Protein AF-I1X3U6-F1 (afdb_monomer)

Solvent-accessible surface area (backbone atoms only — not comparable to full-atom values): 5429 Å² total; per-residue (Å²): 116,71,66,63,54,59,48,51,49,61,74,66,62,64,47,72,65,48,52,52,32,52,54,51,49,52,56,55,53,57,61,64,74,74,58,83,65,89,48,73,66,48,46,50,52,51,52,52,52,50,53,52,47,52,52,41,50,53,51,36,55,51,54,47,62,72,68,76,57,53,74,68,54,43,51,52,49,52,50,53,53,53,52,50,52,53,53,51,52,60,58,74,77,106

Nearest PDB structures (foldseek):
  7nfb-assembly1_B  TM=9.002E-01  e=5.351E-05  Homo sapiens
  5gtr-assembly1_A  TM=9.217E-01  e=1.335E-04  Homo sapiens
  5tn1-assembly1_A  TM=9.005E-01  e=1.419E-04  Homo sapiens
  5kce-assembly1_B  TM=8.931E-01  e=1.925E-04  Homo sapiens
  3q84-assembly2_G  TM=3.730E-01  e=1.804E+00  Homo sapiens

Mean predicted aligned error: 6.25 Å

Structure (mmCIF, N/CA/C/O backbone):
data_AF-I1X3U6-F1
#
_entry.id   AF-I1X3U6-F1
#
loop_
_atom_site.group_PDB
_atom_site.id
_atom_site.type_symbol
_atom_site.label_atom_id
_atom_site.label_alt_id
_atom_site.label_comp_id
_atom_site.label_asym_id
_atom_site.label_entity_id
_atom_site.label_seq_id
_atom_site.pdbx_PDB_ins_code
_atom_site.Cartn_x
_atom_site.Cartn_y
_atom_site.Cartn_z
_atom_site.occupancy
_atom_site.B_iso_or_equiv
_atom_site.auth_seq_id
_atom_site.auth_comp_id
_atom_site.auth_asym_id
_atom_site.auth_atom_id
_atom_site.pdbx_PDB_model_num
ATOM 1 N N . MET A 1 1 ? 5.995 -19.977 7.072 1.00 50.59 1 MET A N 1
ATOM 2 C CA . MET A 1 1 ? 6.039 -18.494 6.996 1.00 50.59 1 MET A CA 1
ATOM 3 C C . MET A 1 1 ? 4.830 -17.869 6.289 1.00 50.59 1 MET A C 1
ATOM 5 O O . MET A 1 1 ? 4.417 -16.800 6.717 1.00 50.59 1 MET A O 1
ATOM 9 N N . LEU A 1 2 ? 4.206 -18.519 5.293 1.00 48.56 2 LEU A N 1
ATOM 10 C CA . LEU A 1 2 ? 2.981 -18.024 4.625 1.00 48.56 2 LEU A CA 1
ATOM 11 C C . LEU A 1 2 ? 1.795 -17.752 5.581 1.00 48.56 2 LEU A C 1
ATOM 13 O O . LEU A 1 2 ? 1.077 -16.771 5.402 1.00 48.56 2 LEU A O 1
ATOM 17 N N . LEU A 1 3 ? 1.652 -18.551 6.648 1.00 47.41 3 LEU A N 1
ATOM 18 C CA . LEU A 1 3 ? 0.597 -18.400 7.665 1.00 47.41 3 LEU A CA 1
ATOM 19 C C . LEU A 1 3 ? 0.661 -17.068 8.442 1.00 47.41 3 LEU A C 1
ATOM 21 O O . LEU A 1 3 ? -0.378 -16.496 8.771 1.00 47.41 3 LEU A O 1
ATOM 25 N N . ALA A 1 4 ? 1.864 -16.539 8.698 1.00 56.81 4 ALA A N 1
ATOM 26 C CA . ALA A 1 4 ? 2.040 -15.269 9.411 1.00 56.81 4 ALA A CA 1
ATOM 27 C C . ALA A 1 4 ? 1.631 -14.065 8.547 1.00 56.81 4 ALA A C 1
ATOM 29 O O . ALA A 1 4 ? 1.101 -13.081 9.060 1.00 56.81 4 ALA A O 1
ATOM 30 N N . GLY A 1 5 ? 1.829 -14.171 7.226 1.00 56.88 5 GLY A N 1
ATOM 31 C CA . GLY A 1 5 ? 1.324 -13.198 6.262 1.00 56.88 5 GLY A CA 1
ATOM 32 C C . GLY A 1 5 ? -0.197 -13.135 6.329 1.00 56.88 5 GLY A C 1
ATOM 33 O O . GLY A 1 5 ? -0.749 -12.093 6.666 1.00 56.88 5 GLY A O 1
ATOM 34 N N . THR A 1 6 ? -0.878 -14.266 6.115 1.00 57.84 6 THR A N 1
ATOM 35 C CA . THR A 1 6 ? -2.351 -14.340 6.123 1.00 57.84 6 THR A CA 1
ATOM 36 C C . THR A 1 6 ? -2.989 -13.926 7.455 1.00 57.84 6 THR A C 1
ATOM 38 O O . THR A 1 6 ? -4.076 -13.348 7.437 1.00 57.84 6 THR A O 1
ATOM 41 N N . SER A 1 7 ? -2.322 -14.163 8.596 1.00 60.72 7 SER A N 1
ATOM 42 C CA . SER A 1 7 ? -2.786 -13.691 9.916 1.00 60.72 7 SER A CA 1
ATOM 43 C C . SER A 1 7 ? -2.816 -12.165 9.988 1.00 60.72 7 SER A C 1
ATOM 45 O O . SER A 1 7 ? -3.851 -11.585 10.307 1.00 60.72 7 SER A O 1
ATOM 47 N N . ARG A 1 8 ? -1.732 -11.498 9.563 1.00 68.19 8 ARG A N 1
ATOM 48 C CA . ARG A 1 8 ? -1.646 -10.028 9.557 1.00 68.19 8 ARG A CA 1
ATOM 49 C C . ARG A 1 8 ? -2.679 -9.369 8.643 1.00 68.19 8 ARG A C 1
ATOM 51 O O . ARG A 1 8 ? -3.219 -8.329 9.002 1.00 68.19 8 ARG A O 1
ATOM 58 N N . PHE A 1 9 ? -3.005 -9.973 7.495 1.00 72.12 9 PHE A N 1
ATOM 59 C CA . PHE A 1 9 ? -4.090 -9.475 6.632 1.00 72.12 9 PHE A CA 1
ATOM 60 C C . PHE A 1 9 ? -5.452 -9.500 7.344 1.00 72.12 9 PHE A C 1
ATOM 62 O O . PHE A 1 9 ? -6.243 -8.565 7.201 1.00 72.12 9 PHE A O 1
ATOM 69 N N . ARG A 1 10 ? -5.721 -10.557 8.121 1.00 73.50 10 ARG A N 1
ATOM 70 C CA . ARG A 1 10 ? -6.966 -10.711 8.885 1.00 73.50 10 ARG A CA 1
ATOM 71 C C . ARG A 1 10 ? -7.013 -9.773 10.095 1.00 73.50 10 ARG A C 1
ATOM 73 O O . ARG A 1 10 ? -8.051 -9.164 10.336 1.00 73.50 10 ARG A O 1
ATOM 80 N N . GLU A 1 11 ? -5.901 -9.615 10.807 1.00 78.25 11 GLU A N 1
ATOM 81 C CA . GLU A 1 11 ? -5.763 -8.701 11.953 1.00 78.25 11 GLU A CA 1
ATOM 82 C C . GLU A 1 11 ? -5.940 -7.231 11.550 1.00 78.25 11 GLU A C 1
ATOM 84 O O . GLU A 1 11 ? -6.637 -6.482 12.231 1.00 78.25 11 GLU A O 1
ATOM 89 N N . LEU A 1 12 ? -5.385 -6.825 10.402 1.00 79.19 12 LEU A N 1
ATOM 90 C CA . LEU A 1 12 ? -5.490 -5.451 9.893 1.00 79.19 12 LEU A CA 1
ATOM 91 C C . LEU A 1 12 ? -6.866 -5.104 9.301 1.00 79.19 12 LEU A C 1
ATOM 93 O O . LEU A 1 12 ? -7.098 -3.942 8.947 1.00 79.19 12 LEU A O 1
ATOM 97 N N . LYS A 1 13 ? -7.772 -6.090 9.185 1.00 84.88 13 LYS A N 1
ATOM 98 C CA . LYS A 1 13 ? -9.080 -5.956 8.523 1.00 84.88 13 LYS A CA 1
ATOM 99 C C . LYS A 1 13 ? -8.936 -5.248 7.174 1.00 84.88 13 LYS A C 1
ATOM 101 O O . LYS A 1 13 ? -9.526 -4.187 6.946 1.00 84.88 13 LYS A O 1
ATOM 106 N N . LEU A 1 14 ? -8.070 -5.799 6.321 1.00 86.62 14 LEU A N 1
ATOM 107 C CA . LEU A 1 14 ? -7.795 -5.209 5.016 1.00 86.62 14 LEU A CA 1
ATOM 108 C C . LEU A 1 14 ? -9.090 -5.058 4.215 1.00 86.62 14 LEU A C 1
ATOM 110 O O . LEU A 1 14 ? -9.851 -6.017 4.070 1.00 86.62 14 LEU A O 1
ATOM 114 N N . GLN A 1 15 ? -9.309 -3.865 3.681 1.00 91.62 15 GLN A N 1
ATOM 115 C CA . GLN A 1 15 ? -10.398 -3.610 2.753 1.00 91.62 15 GLN A CA 1
ATOM 116 C C . GLN A 1 15 ? -10.027 -4.120 1.361 1.00 91.62 15 GLN A C 1
ATOM 118 O O . GLN A 1 15 ? -8.854 -4.341 1.041 1.00 91.62 15 GLN A O 1
ATOM 123 N N . ARG A 1 16 ? -11.040 -4.332 0.519 1.00 90.88 16 ARG A N 1
ATOM 124 C CA . ARG A 1 16 ? -10.845 -4.888 -0.825 1.00 90.88 16 ARG A CA 1
ATOM 125 C C . ARG A 1 16 ? -9.952 -3.978 -1.667 1.00 90.88 16 ARG A C 1
ATOM 127 O O . ARG A 1 16 ? -9.055 -4.461 -2.351 1.00 90.88 16 ARG A O 1
ATOM 134 N N . GLU A 1 17 ? -10.188 -2.679 -1.586 1.00 92.31 17 GLU A N 1
ATOM 135 C CA . GLU A 1 17 ? -9.484 -1.631 -2.317 1.00 92.31 17 GLU A CA 1
ATOM 136 C C . GLU A 1 17 ? -8.003 -1.615 -1.928 1.00 92.31 17 GLU A C 1
ATOM 138 O O . GLU A 1 17 ? -7.124 -1.645 -2.788 1.00 92.31 17 GLU A O 1
ATOM 143 N N . GLU A 1 18 ? -7.721 -1.683 -0.627 1.00 92.94 18 GLU A N 1
ATOM 144 C CA . GLU A 1 18 ? -6.358 -1.747 -0.099 1.00 92.94 18 GLU A CA 1
ATOM 145 C C . GLU A 1 18 ? -5.659 -3.030 -0.533 1.00 92.94 18 GLU A C 1
ATOM 147 O O . GLU A 1 18 ? -4.510 -2.997 -0.961 1.00 92.94 18 GLU A O 1
ATOM 152 N N . TYR A 1 19 ? -6.359 -4.165 -0.477 1.00 91.25 19 TYR A N 1
ATOM 153 C CA . TYR A 1 19 ? -5.813 -5.448 -0.901 1.00 91.25 19 TYR A CA 1
ATOM 154 C C . TYR A 1 19 ? -5.398 -5.432 -2.376 1.00 91.25 19 TYR A C 1
ATOM 156 O O . TYR A 1 19 ? -4.299 -5.879 -2.710 1.00 91.25 19 TYR A O 1
ATOM 164 N N . VAL A 1 20 ? -6.240 -4.884 -3.256 1.00 93.31 20 VAL A N 1
ATOM 165 C CA . VAL A 1 20 ? -5.922 -4.751 -4.685 1.00 93.31 20 VAL A CA 1
ATOM 166 C C . VAL A 1 20 ? -4.726 -3.819 -4.895 1.00 93.31 20 VAL A C 1
ATOM 168 O O . VAL A 1 20 ? -3.812 -4.185 -5.637 1.00 93.31 20 VAL A O 1
ATOM 171 N N . CYS A 1 21 ? -4.672 -2.680 -4.194 1.00 94.19 21 CYS A N 1
ATOM 172 C CA . CYS A 1 21 ? -3.532 -1.762 -4.263 1.00 94.19 21 CYS A CA 1
ATOM 173 C C . CYS A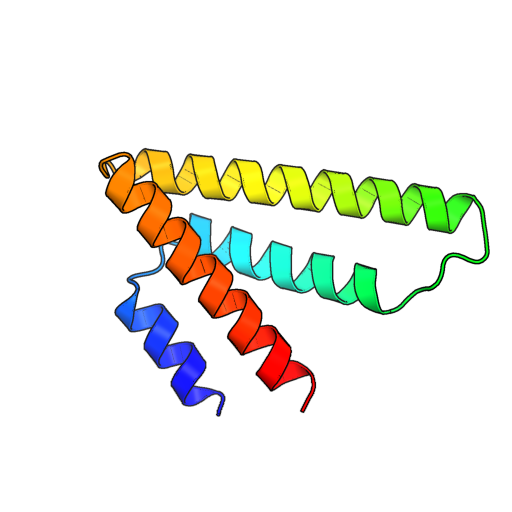 1 21 ? -2.231 -2.449 -3.833 1.00 94.19 21 CYS A C 1
ATOM 175 O O . CYS A 1 21 ? -1.231 -2.380 -4.543 1.00 94.19 21 CYS A O 1
ATOM 177 N N . LEU A 1 22 ? -2.241 -3.191 -2.723 1.00 91.94 22 LEU A N 1
ATOM 178 C CA . LEU A 1 22 ? -1.059 -3.914 -2.253 1.00 91.94 22 LEU A CA 1
ATOM 179 C C . LEU A 1 22 ? -0.609 -4.999 -3.234 1.00 91.94 22 LEU A C 1
ATOM 181 O O . LEU A 1 22 ? 0.588 -5.119 -3.491 1.00 91.94 22 LEU A O 1
ATOM 185 N N . LYS A 1 23 ? -1.537 -5.765 -3.825 1.00 90.81 23 LYS A N 1
ATOM 186 C CA . LYS A 1 23 ? -1.182 -6.738 -4.873 1.00 90.81 23 LYS A CA 1
ATOM 187 C C . LYS A 1 23 ? -0.530 -6.057 -6.077 1.00 90.81 23 LYS A C 1
ATOM 189 O O . LYS A 1 23 ? 0.468 -6.570 -6.581 1.00 90.81 23 LYS A O 1
ATOM 194 N N . ALA A 1 24 ? -1.067 -4.920 -6.520 1.00 92.56 24 ALA A N 1
ATOM 195 C CA . ALA A 1 24 ? -0.501 -4.151 -7.624 1.00 92.56 24 ALA A CA 1
ATOM 196 C C . ALA A 1 24 ? 0.896 -3.610 -7.278 1.00 92.56 24 ALA A C 1
ATOM 198 O O . ALA A 1 24 ? 1.821 -3.765 -8.071 1.00 92.56 24 ALA A O 1
ATOM 199 N N . MET A 1 25 ? 1.090 -3.073 -6.068 1.00 92.06 25 MET A N 1
ATOM 200 C CA . MET A 1 25 ? 2.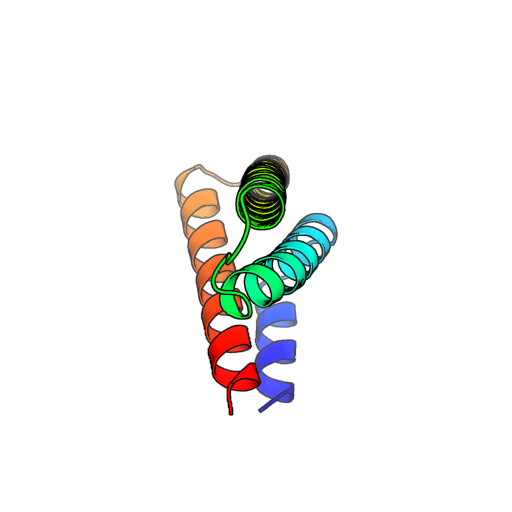402 -2.619 -5.596 1.00 92.06 25 MET A CA 1
ATOM 201 C C . MET A 1 25 ? 3.431 -3.751 -5.561 1.00 92.06 25 MET A C 1
ATOM 203 O O . MET A 1 25 ? 4.577 -3.529 -5.946 1.00 92.06 25 MET A O 1
ATOM 207 N N . ILE A 1 26 ? 3.056 -4.955 -5.116 1.00 89.00 26 ILE A N 1
ATOM 208 C CA . ILE A 1 26 ? 3.950 -6.126 -5.109 1.00 89.00 26 ILE A CA 1
ATOM 209 C C . ILE A 1 26 ? 4.357 -6.492 -6.540 1.00 89.00 26 ILE A C 1
ATOM 211 O O . ILE A 1 26 ? 5.549 -6.634 -6.819 1.00 89.00 26 ILE A O 1
ATOM 215 N N . LEU A 1 27 ? 3.382 -6.589 -7.451 1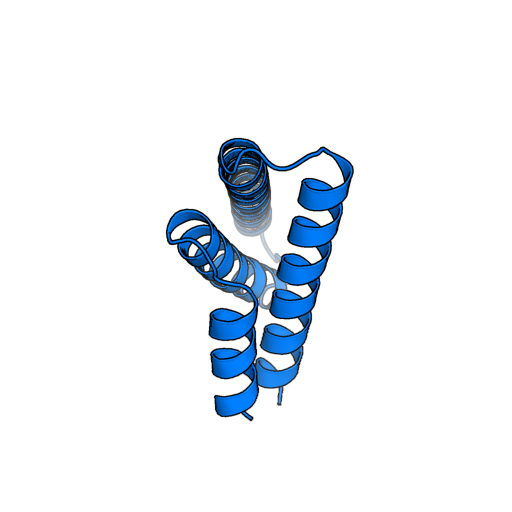.00 88.44 27 LEU A N 1
ATOM 216 C CA . LEU A 1 27 ? 3.624 -6.901 -8.858 1.00 88.44 27 LEU A CA 1
ATOM 217 C C . LEU A 1 27 ? 4.565 -5.871 -9.500 1.00 88.44 27 LEU A C 1
ATOM 219 O O . LEU A 1 27 ? 5.592 -6.243 -10.061 1.00 88.44 27 LEU A O 1
ATOM 223 N N . LEU A 1 28 ? 4.269 -4.577 -9.365 1.00 87.31 28 LEU A N 1
ATOM 224 C CA . LEU A 1 28 ? 5.059 -3.503 -9.975 1.00 87.31 28 LEU A CA 1
ATOM 225 C C . LEU A 1 28 ? 6.472 -3.401 -9.375 1.00 87.31 28 LEU A C 1
ATOM 227 O O . LEU A 1 28 ? 7.443 -3.312 -10.123 1.00 87.31 28 LEU A O 1
ATOM 231 N N . ASN A 1 29 ? 6.621 -3.487 -8.046 1.00 82.19 29 ASN A N 1
ATOM 232 C CA . ASN A 1 29 ? 7.938 -3.410 -7.397 1.00 82.19 29 ASN A CA 1
ATOM 233 C C . ASN A 1 29 ? 8.858 -4.581 -7.769 1.00 82.19 29 ASN A C 1
ATOM 235 O O . ASN A 1 29 ? 10.064 -4.385 -7.883 1.00 82.19 29 ASN A O 1
ATOM 239 N N . SER A 1 30 ? 8.316 -5.788 -7.961 1.00 74.81 30 SER A N 1
ATOM 240 C CA . SER A 1 30 ? 9.127 -6.952 -8.350 1.00 74.81 30 SER A CA 1
ATOM 241 C C . SER A 1 30 ? 9.764 -6.794 -9.740 1.00 74.81 30 SER A C 1
ATOM 243 O O . SER A 1 30 ? 10.927 -7.145 -9.930 1.00 74.81 30 SER A O 1
ATOM 245 N N . ASN A 1 31 ? 9.047 -6.175 -10.683 1.00 70.31 31 ASN A N 1
ATOM 246 C CA . ASN A 1 31 ? 9.548 -5.892 -12.030 1.00 70.31 31 ASN A CA 1
ATOM 247 C C . ASN A 1 31 ? 10.606 -4.775 -12.036 1.00 70.31 31 ASN A C 1
ATOM 249 O O . ASN A 1 31 ? 11.557 -4.827 -12.806 1.00 70.31 31 ASN A O 1
ATOM 253 N N . LEU A 1 32 ? 10.498 -3.789 -11.138 1.00 73.69 32 LEU A N 1
ATOM 254 C CA . LEU A 1 32 ? 11.481 -2.703 -11.025 1.00 73.69 32 LEU A CA 1
ATOM 255 C C . LEU A 1 32 ? 12.853 -3.169 -10.499 1.00 73.69 32 LEU A C 1
ATOM 257 O O . LEU A 1 32 ? 13.867 -2.537 -10.799 1.00 73.69 32 LEU A O 1
ATOM 261 N N . CYS A 1 33 ? 12.898 -4.247 -9.710 1.00 63.19 33 CYS A N 1
ATOM 262 C CA . CYS A 1 33 ? 14.129 -4.761 -9.098 1.00 63.19 33 CYS A CA 1
ATOM 263 C C . CYS A 1 33 ? 14.936 -5.716 -9.994 1.00 63.19 33 CYS A C 1
ATOM 265 O O . CYS A 1 33 ? 16.075 -6.020 -9.650 1.00 63.19 33 CYS A O 1
ATOM 267 N N . THR A 1 34 ? 14.378 -6.205 -11.104 1.00 63.28 34 THR A N 1
ATOM 268 C CA . THR A 1 34 ? 14.980 -7.294 -11.900 1.00 63.28 34 THR A CA 1
ATOM 269 C C . THR A 1 34 ? 15.750 -6.832 -13.140 1.00 63.28 34 THR A C 1
ATOM 271 O O . THR A 1 34 ? 16.505 -7.624 -13.696 1.00 63.28 34 THR A O 1
ATOM 274 N N . SER A 1 35 ? 15.644 -5.564 -13.551 1.00 60.72 35 SER A N 1
ATOM 275 C CA . SER A 1 35 ? 16.282 -5.064 -14.779 1.00 60.72 35 SER A CA 1
ATOM 276 C C . SER A 1 35 ? 17.143 -3.815 -14.544 1.00 60.72 35 SER A C 1
ATOM 278 O O . SER A 1 35 ? 16.632 -2.748 -14.177 1.00 60.72 35 SER A O 1
ATOM 280 N N . SER A 1 36 ? 18.448 -3.909 -14.821 1.00 70.19 36 SER A N 1
ATOM 281 C CA . SER A 1 36 ? 19.257 -2.730 -15.151 1.00 70.19 36 SER A CA 1
ATOM 282 C C . SER A 1 36 ? 18.895 -2.315 -16.581 1.00 70.19 36 SER A C 1
ATOM 284 O O . SER A 1 36 ? 19.090 -3.138 -17.475 1.00 70.19 36 SER A O 1
ATOM 286 N N . PRO A 1 37 ? 18.358 -1.109 -16.825 1.00 69.50 37 PRO A N 1
ATOM 287 C CA . PRO A 1 37 ? 18.029 -0.687 -18.182 1.00 69.50 37 PRO A CA 1
ATOM 288 C C . PRO A 1 37 ? 19.319 -0.589 -19.006 1.00 69.50 37 PRO A C 1
ATOM 290 O O . PRO A 1 37 ? 20.254 0.108 -18.612 1.00 69.50 37 PRO A O 1
ATOM 293 N N . GLN A 1 38 ? 19.375 -1.316 -20.117 1.00 77.12 38 GLN A N 1
ATOM 294 C CA . GLN A 1 38 ? 20.483 -1.325 -21.074 1.00 77.12 38 GLN A CA 1
ATOM 295 C C . GLN A 1 38 ? 20.168 -0.449 -22.295 1.00 77.12 38 GLN A C 1
ATOM 297 O O . GLN A 1 38 ? 21.080 -0.018 -22.999 1.00 77.12 38 GLN A O 1
ATOM 302 N N . THR A 1 39 ? 18.887 -0.138 -22.520 1.00 84.75 39 THR A N 1
ATOM 303 C CA . THR A 1 39 ? 18.398 0.684 -23.637 1.00 84.75 39 THR A CA 1
ATOM 304 C C . THR A 1 39 ? 17.535 1.865 -23.171 1.00 84.75 39 THR A C 1
ATOM 306 O O . THR A 1 39 ? 16.991 1.881 -22.064 1.00 84.75 39 THR A O 1
ATOM 309 N N . ALA A 1 40 ? 17.386 2.879 -24.032 1.00 84.88 40 ALA A N 1
ATOM 310 C CA . ALA A 1 40 ? 16.531 4.040 -23.759 1.00 84.88 40 ALA A CA 1
ATOM 311 C C . ALA A 1 40 ? 15.042 3.658 -23.621 1.00 84.88 40 ALA A C 1
ATOM 313 O O . ALA A 1 40 ? 14.331 4.228 -22.795 1.00 84.88 40 ALA A O 1
ATOM 314 N N . GLU A 1 41 ? 14.589 2.658 -24.378 1.00 86.50 41 GLU A N 1
ATOM 315 C CA . GLU A 1 41 ? 13.218 2.137 -24.330 1.00 86.50 41 GLU A CA 1
ATOM 316 C C . GLU A 1 41 ? 12.918 1.443 -22.992 1.00 86.50 41 GLU A C 1
ATOM 318 O O . GLU A 1 41 ? 11.850 1.639 -22.409 1.00 86.50 41 GLU A O 1
ATOM 323 N N . GLU A 1 42 ? 13.878 0.688 -22.449 1.00 84.62 42 GLU A N 1
ATOM 324 C CA . GLU A 1 42 ? 13.773 0.083 -21.115 1.00 84.62 42 GLU A CA 1
ATOM 325 C C . GLU A 1 42 ? 13.765 1.131 -19.998 1.00 84.62 42 GLU A C 1
ATOM 327 O O . GLU A 1 42 ? 13.070 0.980 -18.991 1.00 84.62 42 GLU A O 1
ATOM 332 N N . LEU A 1 43 ? 14.515 2.222 -20.165 1.00 86.19 43 LEU A N 1
ATOM 333 C CA . LEU A 1 43 ? 14.468 3.335 -19.223 1.00 86.19 43 LEU A CA 1
ATOM 334 C C . LEU A 1 43 ? 13.095 4.026 -19.255 1.00 86.19 43 LEU A C 1
ATOM 336 O O . LEU A 1 43 ? 12.534 4.347 -18.205 1.00 86.19 43 LEU A O 1
ATOM 340 N N . GLU A 1 44 ? 12.522 4.225 -20.443 1.00 88.81 44 GLU A N 1
ATOM 341 C CA . GLU A 1 44 ? 11.183 4.793 -20.595 1.00 88.81 44 GLU A CA 1
ATOM 342 C C . GLU A 1 44 ? 10.100 3.874 -20.009 1.00 88.81 44 GLU A C 1
ATOM 344 O O . GLU A 1 44 ? 9.213 4.343 -19.289 1.00 88.81 44 GLU A O 1
ATOM 349 N N . SER A 1 45 ? 10.175 2.564 -20.258 1.00 88.06 45 SER A N 1
ATOM 350 C CA . SER A 1 45 ? 9.233 1.593 -19.694 1.00 88.06 45 SER A CA 1
ATOM 351 C C . SER A 1 45 ? 9.320 1.550 -18.165 1.00 88.06 45 SER A C 1
ATOM 353 O O . SER A 1 45 ? 8.289 1.594 -17.489 1.00 88.06 45 SER A O 1
ATOM 355 N N . ARG A 1 46 ? 10.532 1.603 -17.599 1.00 88.12 46 ARG A N 1
ATOM 356 C CA . ARG A 1 46 ? 10.753 1.736 -16.154 1.00 88.12 46 ARG A CA 1
ATOM 357 C C . ARG A 1 46 ? 10.136 3.016 -15.594 1.00 88.12 46 ARG A C 1
ATOM 359 O O . ARG A 1 46 ? 9.479 2.968 -14.556 1.00 88.12 46 ARG A O 1
ATOM 366 N N . ASN A 1 47 ? 10.283 4.146 -16.283 1.00 89.75 47 ASN A N 1
ATOM 367 C CA . ASN A 1 47 ? 9.648 5.403 -15.877 1.00 89.75 47 ASN A CA 1
ATOM 368 C C . ASN A 1 47 ? 8.114 5.311 -15.904 1.00 89.75 47 ASN A C 1
ATOM 370 O O . ASN A 1 47 ? 7.454 5.824 -15.001 1.00 89.75 47 ASN A O 1
ATOM 374 N N . LYS A 1 48 ? 7.530 4.622 -16.894 1.00 91.44 48 LYS A N 1
ATOM 375 C CA . LYS A 1 48 ? 6.082 4.345 -16.932 1.00 91.44 48 LYS A CA 1
ATOM 376 C C . LYS A 1 48 ? 5.647 3.483 -15.743 1.00 91.44 48 LYS A C 1
ATOM 378 O O . LYS A 1 48 ? 4.640 3.797 -15.115 1.00 91.44 48 LYS A O 1
ATOM 383 N N . LEU A 1 49 ? 6.418 2.451 -15.393 1.00 91.62 49 LEU A N 1
ATOM 384 C CA . LEU A 1 49 ? 6.146 1.606 -14.223 1.00 91.62 49 LEU A CA 1
ATOM 385 C C . LEU A 1 49 ? 6.201 2.390 -12.906 1.00 91.62 49 LEU A C 1
ATOM 387 O O . LEU A 1 49 ? 5.345 2.180 -12.051 1.00 91.62 49 LEU A O 1
ATOM 391 N N . LEU A 1 50 ? 7.158 3.311 -12.750 1.00 91.06 50 LEU A N 1
ATOM 392 C CA . LEU A 1 50 ? 7.232 4.184 -11.573 1.00 91.06 50 LEU A CA 1
ATOM 393 C C . LEU A 1 50 ? 5.990 5.078 -11.453 1.00 91.06 50 LEU A C 1
ATOM 395 O O . LEU A 1 50 ? 5.370 5.108 -10.398 1.00 91.06 50 LEU A O 1
ATOM 399 N N . ARG A 1 51 ? 5.543 5.701 -12.552 1.00 94.56 51 ARG A N 1
ATOM 400 C CA . ARG A 1 51 ? 4.307 6.510 -12.554 1.00 94.56 51 ARG A CA 1
ATOM 401 C C . ARG A 1 51 ? 3.057 5.693 -12.222 1.00 94.56 51 ARG A C 1
ATOM 403 O O . ARG A 1 51 ? 2.148 6.187 -11.556 1.00 94.56 51 ARG A O 1
ATOM 410 N N . LEU A 1 52 ? 2.992 4.444 -12.691 1.00 95.31 52 LEU A N 1
ATOM 411 C CA . LEU A 1 52 ? 1.910 3.528 -12.323 1.00 95.31 52 LEU A CA 1
ATOM 412 C C . LEU A 1 52 ? 1.953 3.194 -10.832 1.00 95.31 52 LEU A C 1
ATOM 414 O O . LEU A 1 52 ? 0.904 3.142 -10.196 1.00 95.31 52 LEU A O 1
ATOM 418 N N . LEU A 1 53 ? 3.145 2.993 -10.266 1.00 93.56 53 LEU A N 1
ATOM 419 C CA . LEU A 1 53 ? 3.300 2.761 -8.835 1.00 93.56 53 LEU A CA 1
ATOM 420 C C . LEU A 1 53 ? 2.822 3.971 -8.022 1.00 93.56 53 LEU A C 1
ATOM 422 O O . LEU A 1 53 ? 2.050 3.774 -7.087 1.00 93.56 53 LEU A O 1
ATOM 426 N N . ASP A 1 54 ? 3.199 5.190 -8.417 1.00 94.75 54 ASP A N 1
ATOM 427 C CA . ASP A 1 54 ? 2.724 6.429 -7.783 1.00 94.75 54 ASP A CA 1
ATOM 428 C C . ASP A 1 54 ? 1.192 6.521 -7.829 1.00 94.75 54 ASP A C 1
ATOM 430 O O . ASP A 1 54 ? 0.546 6.729 -6.806 1.00 94.75 54 ASP A O 1
ATOM 434 N N . SER A 1 55 ? 0.588 6.216 -8.981 1.00 97.00 55 SER A N 1
ATOM 435 C CA . SER A 1 55 ? -0.876 6.207 -9.133 1.00 97.00 55 SER A CA 1
ATOM 436 C C . SER A 1 55 ? -1.562 5.185 -8.212 1.00 97.00 55 SER A C 1
ATOM 438 O O . SER A 1 55 ? -2.651 5.429 -7.693 1.00 97.00 55 SER A O 1
ATOM 440 N N . VAL A 1 56 ? -0.939 4.022 -7.990 1.00 96.12 56 VAL A N 1
ATOM 441 C CA . VAL A 1 56 ? -1.446 3.004 -7.055 1.00 96.12 56 VAL A CA 1
ATOM 442 C C . VAL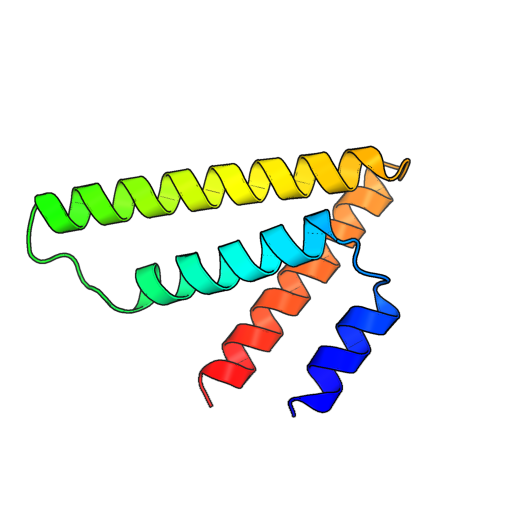 A 1 56 ? -1.281 3.458 -5.598 1.00 96.12 56 VAL A C 1
ATOM 444 O O . VAL A 1 56 ? -2.134 3.141 -4.767 1.00 96.12 56 VAL A O 1
ATOM 447 N N . ILE A 1 57 ? -0.219 4.203 -5.273 1.00 94.69 57 ILE A N 1
ATOM 448 C CA . ILE A 1 57 ? -0.034 4.818 -3.949 1.00 94.69 57 ILE A CA 1
ATOM 449 C C . ILE A 1 57 ? -1.133 5.852 -3.696 1.00 94.69 57 ILE A C 1
ATOM 451 O O . ILE A 1 57 ? -1.789 5.782 -2.656 1.00 94.69 57 ILE A O 1
ATOM 455 N N . ASP A 1 58 ? -1.404 6.731 -4.659 1.00 96.31 58 ASP A N 1
ATOM 456 C CA . ASP A 1 58 ? -2.474 7.727 -4.557 1.00 96.31 58 ASP A CA 1
ATOM 457 C C . ASP A 1 58 ? -3.846 7.066 -4.370 1.00 96.31 58 ASP A C 1
ATOM 459 O O . ASP A 1 58 ? -4.621 7.460 -3.496 1.00 96.31 58 ASP A O 1
ATOM 463 N N . ALA A 1 59 ? -4.130 6.000 -5.128 1.00 96.50 59 ALA A N 1
ATOM 464 C CA . ALA A 1 59 ? -5.363 5.228 -4.984 1.00 96.50 59 ALA A CA 1
ATOM 465 C C . ALA A 1 59 ? -5.490 4.573 -3.598 1.00 96.50 59 ALA A C 1
ATOM 467 O O . ALA A 1 59 ? -6.584 4.547 -3.029 1.00 96.50 59 ALA A O 1
ATOM 468 N N . LEU A 1 60 ? -4.386 4.078 -3.027 1.00 95.38 60 LEU A N 1
ATOM 469 C CA . LEU A 1 60 ? -4.372 3.506 -1.681 1.00 95.38 60 LEU A CA 1
ATOM 470 C C . LEU A 1 60 ? -4.649 4.572 -0.614 1.00 95.38 60 LEU A C 1
ATOM 472 O O . LEU A 1 60 ? -5.473 4.350 0.274 1.00 95.38 60 LEU A O 1
ATOM 476 N N . VAL A 1 61 ? -3.981 5.726 -0.704 1.00 95.38 61 VAL A N 1
ATOM 477 C CA . VAL A 1 61 ? -4.198 6.862 0.207 1.00 95.38 61 VAL A CA 1
ATOM 478 C C . VAL A 1 61 ? -5.649 7.329 0.121 1.00 95.38 61 VAL A C 1
ATOM 480 O O . VAL A 1 61 ? -6.306 7.513 1.148 1.00 95.38 61 VAL A O 1
ATOM 483 N N . TRP A 1 62 ? -6.184 7.442 -1.096 1.00 95.31 62 TRP A N 1
ATOM 484 C CA . TRP A 1 62 ? -7.582 7.781 -1.313 1.00 95.31 62 TRP A CA 1
ATOM 485 C C . TRP A 1 62 ? -8.519 6.745 -0.682 1.00 95.31 62 TRP A C 1
ATOM 487 O O . TRP A 1 62 ? -9.395 7.129 0.089 1.00 95.31 62 TRP A O 1
ATOM 497 N N . ALA A 1 63 ? -8.309 5.445 -0.911 1.00 94.50 63 ALA A N 1
ATOM 498 C CA . ALA A 1 63 ? -9.122 4.384 -0.312 1.00 94.50 63 ALA A CA 1
ATOM 499 C C . ALA A 1 63 ? -9.129 4.450 1.226 1.00 94.50 63 ALA A C 1
ATOM 501 O O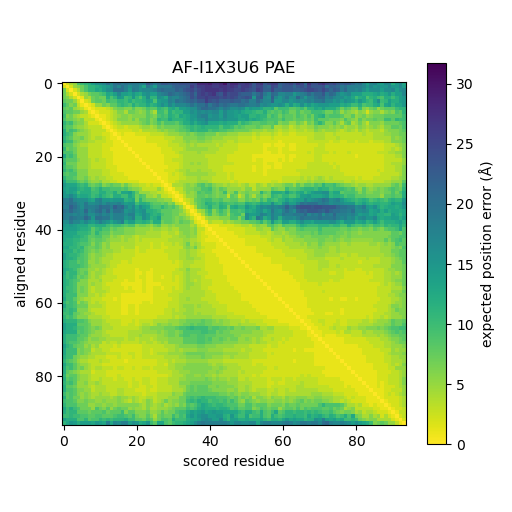 . ALA A 1 63 ? -10.187 4.332 1.841 1.00 94.50 63 ALA A O 1
ATOM 502 N N . ILE A 1 64 ? -7.976 4.720 1.846 1.00 93.88 64 ILE A N 1
ATOM 503 C CA . ILE A 1 64 ? -7.850 4.893 3.300 1.00 93.88 64 ILE A CA 1
ATOM 504 C C . ILE A 1 64 ? -8.608 6.134 3.783 1.00 93.88 64 ILE A C 1
ATOM 506 O O . ILE A 1 64 ? -9.297 6.074 4.804 1.00 93.88 64 ILE A O 1
ATOM 510 N N . SER A 1 65 ? -8.547 7.242 3.040 1.00 93.62 65 SER A N 1
ATOM 511 C CA . SER A 1 65 ? -9.288 8.465 3.381 1.00 93.62 65 SER A CA 1
ATOM 512 C C . SER A 1 65 ? -10.809 8.250 3.410 1.00 93.62 65 SER A C 1
ATOM 514 O O . SER A 1 65 ? -11.522 8.909 4.166 1.00 93.62 65 SER A O 1
ATOM 516 N N . LYS A 1 66 ? -11.320 7.278 2.638 1.00 93.56 66 LYS A N 1
ATOM 517 C CA . LYS A 1 66 ? -12.751 6.939 2.578 1.00 93.56 66 LYS A CA 1
ATOM 518 C C . LYS A 1 66 ? -13.239 6.118 3.776 1.00 93.56 66 LYS A C 1
ATOM 520 O O . LYS A 1 66 ? -14.446 5.936 3.909 1.00 93.56 66 LYS A O 1
ATOM 525 N N . LEU A 1 67 ? -12.346 5.667 4.661 1.00 90.31 67 LEU A N 1
ATOM 526 C CA . LEU A 1 67 ? -12.685 4.852 5.836 1.00 90.31 67 LEU A CA 1
ATOM 527 C C . LEU A 1 67 ? -13.215 5.660 7.031 1.00 90.31 67 LEU A C 1
ATOM 529 O O . LEU A 1 67 ? -13.553 5.069 8.052 1.00 90.31 67 LEU A O 1
ATOM 533 N 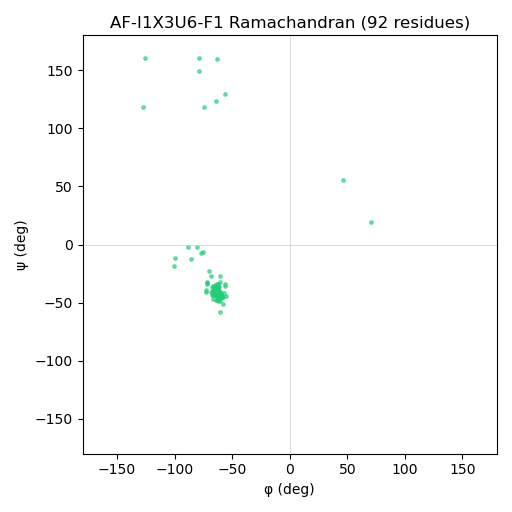N . GLY A 1 68 ? -13.277 6.993 6.930 1.00 91.25 68 GLY A N 1
ATOM 534 C CA . GLY A 1 68 ? -13.744 7.854 8.025 1.00 91.25 68 GLY A CA 1
ATOM 535 C C . GLY A 1 68 ? -12.770 7.943 9.207 1.00 91.25 68 GLY A C 1
ATOM 536 O O . GLY A 1 68 ? -13.175 8.300 10.308 1.00 91.25 68 GLY A O 1
ATOM 537 N N . LEU A 1 69 ? -11.498 7.604 8.983 1.00 91.38 69 LEU A N 1
ATOM 538 C CA . LEU A 1 69 ? -10.423 7.665 9.973 1.00 91.38 69 LEU A CA 1
ATOM 539 C C . LEU A 1 69 ? -9.915 9.102 10.157 1.00 91.38 69 LEU A C 1
ATOM 541 O O . LEU A 1 69 ? -9.862 9.876 9.196 1.00 91.38 69 LEU A O 1
ATOM 545 N N . SER A 1 70 ? -9.450 9.436 11.361 1.00 94.38 70 SER A N 1
ATOM 546 C CA . SER A 1 70 ? -8.688 10.667 11.605 1.00 94.38 70 SER A CA 1
ATOM 547 C C . SER A 1 70 ? -7.362 10.669 10.831 1.00 94.38 70 SER A C 1
ATOM 549 O O . SER A 1 70 ? -6.834 9.617 10.469 1.00 94.38 70 SER A O 1
ATOM 551 N N . ALA A 1 71 ? -6.764 11.842 10.606 1.00 91.19 71 ALA A N 1
ATOM 552 C CA . ALA A 1 71 ? -5.488 11.949 9.886 1.00 91.19 71 ALA A CA 1
ATOM 553 C C . ALA A 1 71 ? -4.355 11.115 10.527 1.00 91.19 71 ALA A C 1
ATOM 555 O O . ALA A 1 71 ? -3.532 10.515 9.828 1.00 91.19 71 ALA A O 1
ATOM 556 N N . GLN A 1 72 ? -4.339 11.024 11.861 1.00 93.69 72 GLN A N 1
ATOM 557 C CA . GLN A 1 72 ? -3.375 10.207 12.598 1.00 93.69 72 GLN A CA 1
ATOM 558 C C . GLN A 1 72 ? -3.597 8.707 12.349 1.00 93.69 72 GLN A C 1
ATOM 560 O O . GLN A 1 72 ? -2.642 7.976 12.089 1.00 93.69 72 GLN A O 1
ATOM 565 N N . GLU A 1 73 ? -4.849 8.248 12.363 1.00 93.56 73 GLU A N 1
ATOM 566 C CA . GLU A 1 73 ? -5.197 6.853 12.073 1.00 93.56 73 GLU A CA 1
ATOM 567 C C . GLU A 1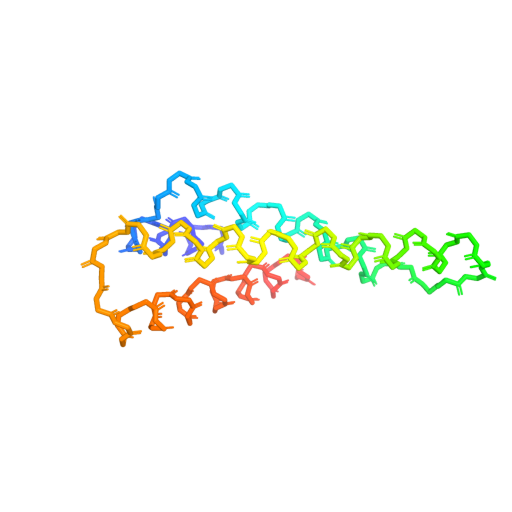 73 ? -4.932 6.478 10.611 1.00 93.56 73 GLU A C 1
ATOM 569 O O . GLU A 1 73 ? -4.463 5.373 10.344 1.00 93.56 73 GLU A O 1
ATOM 574 N N . GLN A 1 74 ? -5.166 7.393 9.664 1.00 92.94 74 GLN A N 1
ATOM 575 C CA . GLN A 1 74 ? -4.816 7.189 8.254 1.00 92.94 74 GLN A CA 1
ATOM 576 C C . GLN A 1 74 ? -3.305 6.987 8.086 1.00 92.94 74 GLN A C 1
ATOM 578 O O . GLN A 1 74 ? -2.872 6.046 7.418 1.00 92.94 74 GLN A O 1
ATOM 583 N N . THR A 1 75 ? -2.500 7.817 8.757 1.00 92.50 75 THR A N 1
ATOM 584 C CA . THR A 1 75 ? -1.032 7.714 8.745 1.00 92.50 75 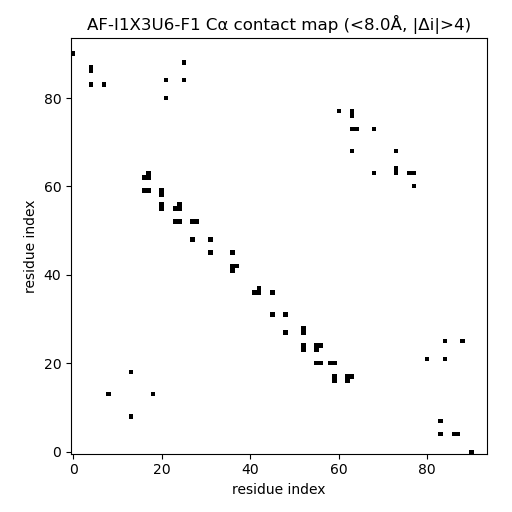THR A CA 1
ATOM 585 C C . THR A 1 75 ? -0.565 6.394 9.361 1.00 92.50 75 THR A C 1
ATOM 587 O O . THR A 1 75 ? 0.276 5.698 8.790 1.00 92.50 75 THR A O 1
ATOM 590 N N . LEU A 1 76 ? -1.153 6.001 10.495 1.00 94.06 76 LEU A N 1
ATOM 591 C CA . LEU A 1 76 ? -0.854 4.725 11.143 1.00 94.06 76 LEU A CA 1
ATOM 592 C C . LEU A 1 76 ? -1.214 3.536 10.241 1.00 94.06 76 LEU A C 1
ATOM 594 O O . LEU A 1 76 ? -0.434 2.592 10.111 1.00 94.06 76 LEU A O 1
ATOM 598 N N . ARG 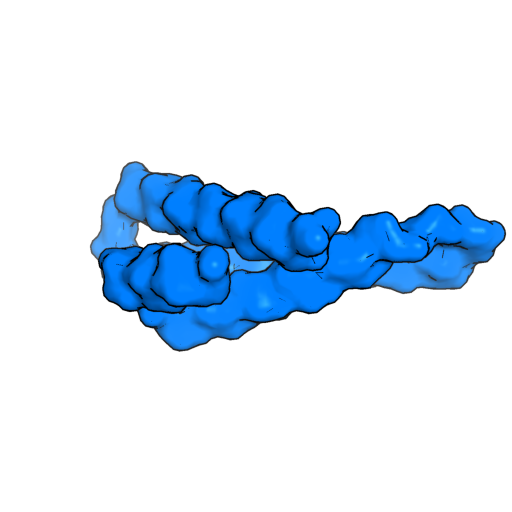A 1 77 ? -2.373 3.592 9.575 1.00 93.12 77 ARG A N 1
ATOM 599 C CA . ARG A 1 77 ? -2.824 2.555 8.645 1.00 93.12 77 ARG A CA 1
ATOM 600 C C . ARG A 1 77 ? -1.876 2.422 7.458 1.00 93.12 77 ARG A C 1
ATOM 602 O O . ARG A 1 77 ? -1.444 1.309 7.171 1.00 93.12 77 ARG A O 1
ATOM 609 N N . LEU A 1 78 ? -1.469 3.532 6.841 1.00 92.25 78 LEU A N 1
ATOM 610 C CA . LEU A 1 78 ? -0.433 3.540 5.801 1.00 92.25 78 LEU A CA 1
ATOM 611 C C . LEU A 1 78 ? 0.878 2.903 6.294 1.00 92.25 78 LEU A C 1
ATOM 613 O O . LEU A 1 78 ? 1.455 2.062 5.599 1.00 92.25 78 LEU A O 1
ATOM 617 N N . GLY A 1 79 ? 1.316 3.231 7.513 1.00 91.56 79 GLY A N 1
ATOM 618 C CA . GLY A 1 79 ? 2.492 2.622 8.143 1.00 91.56 79 GLY A CA 1
ATOM 619 C C . GLY A 1 79 ? 2.369 1.102 8.299 1.00 91.56 79 GLY A C 1
ATOM 620 O O . GLY A 1 79 ? 3.279 0.351 7.949 1.00 91.56 79 GLY A O 1
ATOM 621 N N . HIS A 1 80 ? 1.218 0.611 8.756 1.00 91.31 80 HIS A N 1
ATOM 622 C CA . HIS A 1 80 ? 0.973 -0.828 8.870 1.00 91.31 80 HIS A CA 1
ATOM 623 C C . HIS A 1 80 ? 0.978 -1.542 7.510 1.00 91.31 80 HIS A C 1
ATOM 625 O O . HIS A 1 80 ? 1.555 -2.625 7.383 1.00 91.31 80 HIS A O 1
ATOM 631 N N . LEU A 1 81 ? 0.370 -0.942 6.483 1.00 90.81 81 LEU A N 1
ATOM 632 C CA . LEU A 1 81 ? 0.314 -1.524 5.141 1.00 90.81 81 LEU A CA 1
ATOM 633 C C . LEU A 1 81 ? 1.692 -1.558 4.460 1.00 90.81 81 LEU A C 1
ATOM 635 O O . LEU A 1 81 ? 2.063 -2.560 3.848 1.00 90.81 81 LEU A O 1
ATOM 639 N N . THR A 1 82 ? 2.488 -0.502 4.613 1.00 88.69 82 THR A N 1
ATOM 640 C CA . THR A 1 82 ? 3.868 -0.453 4.098 1.00 88.69 82 THR A CA 1
ATOM 641 C C . THR A 1 82 ? 4.788 -1.442 4.818 1.00 88.69 82 THR A C 1
ATOM 643 O O . THR A 1 82 ? 5.580 -2.136 4.175 1.00 88.69 82 THR A O 1
ATOM 646 N N . MET A 1 83 ? 4.633 -1.607 6.134 1.00 89.12 83 MET A N 1
ATOM 647 C CA . MET A 1 83 ? 5.339 -2.639 6.902 1.00 89.12 83 MET A CA 1
ATOM 648 C C . MET A 1 83 ? 4.995 -4.054 6.411 1.00 89.12 83 MET A C 1
ATOM 650 O O . MET A 1 83 ? 5.881 -4.902 6.276 1.00 89.12 83 MET A O 1
ATOM 654 N N . LEU A 1 84 ? 3.722 -4.308 6.087 1.00 86.19 84 LEU A N 1
ATOM 655 C CA . LEU A 1 84 ? 3.273 -5.581 5.521 1.00 86.19 84 LEU A CA 1
ATOM 656 C C . LEU A 1 84 ? 3.949 -5.877 4.171 1.00 86.19 84 LEU A C 1
ATOM 658 O O . LEU A 1 84 ? 4.417 -6.997 3.964 1.00 86.19 84 LEU A O 1
ATOM 662 N N . LEU A 1 85 ? 4.069 -4.881 3.286 1.00 84.88 85 LEU A N 1
ATOM 663 C CA . LEU A 1 85 ? 4.788 -5.022 2.010 1.00 84.88 85 LEU A CA 1
ATOM 664 C C . LEU A 1 85 ? 6.263 -5.394 2.208 1.00 84.88 85 LEU A C 1
ATOM 666 O O . LEU A 1 85 ? 6.772 -6.272 1.509 1.00 84.88 85 LEU A O 1
ATOM 670 N N . SER A 1 86 ? 6.939 -4.769 3.177 1.00 83.56 86 SER A N 1
ATOM 671 C CA . SER A 1 86 ? 8.334 -5.085 3.514 1.00 83.56 86 SER A CA 1
ATOM 672 C C . SER A 1 86 ? 8.493 -6.541 3.964 1.00 83.56 86 SER A C 1
ATOM 674 O O . SER A 1 86 ? 9.366 -7.264 3.479 1.00 83.56 86 SER A O 1
ATOM 676 N N . HIS A 1 87 ? 7.584 -7.016 4.822 1.00 81.81 87 HIS A N 1
ATOM 677 C CA . HIS A 1 87 ? 7.581 -8.403 5.285 1.00 81.81 87 HIS A CA 1
ATOM 678 C C . HIS A 1 87 ? 7.367 -9.395 4.136 1.00 81.81 87 HIS A C 1
ATOM 680 O O . HIS A 1 87 ? 8.057 -10.410 4.067 1.00 81.81 87 HIS A O 1
ATOM 686 N N . ILE A 1 88 ? 6.441 -9.101 3.218 1.00 78.50 88 ILE A N 1
ATOM 687 C CA . ILE A 1 88 ? 6.187 -9.945 2.041 1.00 78.50 88 ILE A CA 1
ATOM 688 C C . ILE A 1 88 ? 7.435 -10.021 1.159 1.00 78.50 88 ILE A C 1
ATOM 690 O O . ILE A 1 88 ? 7.831 -11.117 0.768 1.00 78.50 88 ILE A O 1
ATOM 694 N N . ARG A 1 89 ? 8.096 -8.886 0.899 1.00 76.81 89 ARG A N 1
ATOM 695 C CA . ARG A 1 89 ? 9.339 -8.843 0.117 1.00 76.81 89 ARG A CA 1
ATOM 696 C C . ARG A 1 89 ? 10.447 -9.674 0.765 1.00 76.81 89 ARG A C 1
ATOM 698 O O . ARG A 1 89 ? 11.093 -10.460 0.083 1.00 76.81 89 ARG A O 1
ATOM 705 N N . HIS A 1 90 ? 10.634 -9.542 2.077 1.00 73.12 90 HIS A N 1
ATOM 706 C CA . HIS A 1 90 ? 11.647 -10.306 2.806 1.00 73.12 90 HIS A CA 1
ATOM 707 C C . HIS A 1 90 ? 11.378 -11.820 2.777 1.00 73.12 90 HIS A C 1
ATOM 709 O O . HIS A 1 90 ? 12.314 -12.609 2.710 1.00 73.12 90 HIS A O 1
ATOM 715 N N . ILE A 1 91 ? 10.112 -12.248 2.837 1.00 71.06 91 ILE A N 1
ATOM 716 C CA . ILE A 1 91 ? 9.746 -13.670 2.730 1.00 71.06 91 ILE A CA 1
ATOM 717 C C . ILE A 1 91 ? 9.918 -14.178 1.295 1.00 71.06 91 ILE A C 1
ATOM 719 O O . ILE A 1 91 ? 10.365 -15.300 1.120 1.00 71.06 91 ILE A O 1
ATOM 723 N N . SER A 1 92 ? 9.579 -13.371 0.287 1.00 67.25 92 SER A N 1
ATOM 724 C CA . SER A 1 92 ? 9.672 -13.756 -1.128 1.00 67.25 92 SER A CA 1
ATOM 725 C C . SER A 1 92 ? 11.108 -13.877 -1.650 1.00 67.25 92 SER A C 1
ATOM 727 O O . SER A 1 92 ? 11.311 -14.538 -2.661 1.00 67.25 92 SER A O 1
ATOM 729 N N . ASN A 1 93 ? 12.076 -13.218 -1.006 1.00 62.47 93 ASN A N 1
ATOM 730 C CA . ASN A 1 93 ? 13.498 -13.277 -1.369 1.00 62.47 93 ASN A CA 1
ATOM 731 C C . ASN A 1 93 ? 14.263 -14.428 -0.682 1.00 62.47 93 ASN A C 1
ATOM 733 O O . ASN A 1 93 ? 15.465 -14.563 -0.906 1.00 62.47 93 ASN A O 1
ATOM 737 N N . LYS A 1 94 ? 13.601 -15.202 0.185 1.00 54.69 94 LYS A N 1
ATOM 738 C CA . LYS A 1 94 ? 14.150 -16.384 0.861 1.00 54.69 94 LYS A CA 1
ATOM 739 C C . LYS A 1 94 ? 13.675 -17.655 0.174 1.00 54.69 94 LYS A C 1
ATOM 741 O O . LYS A 1 94 ? 14.493 -18.593 0.112 1.00 54.69 94 LYS A O 1
#

Radius of gyration: 14.97 Å; Cα contacts (8 Å, |Δi|>4): 41; chains: 1; bounding box: 34×30×37 Å

Foldseek 3Di:
DVVVLVVLCVVLVDDPQLVVLLVLLLVLVVVLPPDDDPDPVSVVVSVVSVVVNVVSVVSNLVVLVVPPDDPVVSVVSVVSSVVSSVVVVVVVVD

Organism: Channa punctata (NCBI:txid304456)

pLDDT: mean 83.66, std 12.76, range [47.41, 97.0]

InterPro domains:
  IPR000536 Nuclear hormone receptor, ligand-binding domain [PF00104] (7-94)
  IPR000536 Nuclear hormone receptor, ligand-binding domain [PS51843] (1-94)
  IPR001723 Nuclear hormone receptor [PR00398] (12-27)
  IPR001723 Nuclear hormone receptor [PR00398] (80-94)
  IPR035500 Nuclear hormone receptor-like domain superfamily [G3DSA:1.10.565.10] (1-94)
  IPR035500 Nuclear hormone receptor-like domain superfamily [SSF48508] (6-94)
  IPR050200 Nuclear hormone receptor family NR3 subfamily [PTHR48092] (1-94)

Secondary structure (DSSP, 8-state):
-HHHHHHHHHHTT--HHHHHHHHHHHHHHHHHTT----SHHHHHHHHHHHHHHHHHHHHHHHHHHTTT--HHHHHHHHHHHHHHHHHHHHHHT-

Sequence (94 aa):
MLLAGTSRFRELKLQREEYVCLKAMILLNSNLCTSSPQTAEELESRNKLLRLLDSVIDALVWAISKLGLSAQEQTLRLGHLTMLLSHIRHISNK